Protein AF-A0A1G3PLZ7-F1 (afdb_monomer_lite)

pLDDT: mean 71.65, std 14.36, range [39.81, 92.75]

Foldseek 3Di:
DKKKKKWWWQDDDDPFTKIWIWIDDPQKIWIWIDRHNPPDTDTDDMDGHDDPDDDDDDAFDDPPDPGPPPGDIDTPDMDIDDD

Secondary structure (DSSP, 8-state):
-EEEEEEEEE-TTSS---EEEEEEETTEEEEEEESSTTS--EEEEEEE--SS----------TTS-TTSS---EEEEEEEEE-

Radius of gyration: 14.03 Å; chains: 1; bounding box: 36×24×39 Å

Sequence (83 aa):
MTNVFAVFVQHTCTNNAPILRIEKSGPVVTLSYSADNGVSFTKGMSGYFSPAQVRIGLVANEMGKPFGGDGKAHFAYIEVLEK

Structure (mmCIF, N/CA/C/O backbone):
data_AF-A0A1G3PLZ7-F1
#
_entry.id   AF-A0A1G3PLZ7-F1
#
loop_
_atom_site.group_PDB
_atom_site.id
_atom_site.type_symbol
_atom_site.label_atom_id
_atom_site.label_alt_id
_atom_site.label_comp_id
_atom_site.label_asym_id
_atom_site.label_entity_id
_atom_site.label_seq_id
_atom_site.pdbx_PDB_ins_code
_atom_site.Cartn_x
_atom_site.Cartn_y
_atom_site.Cartn_z
_atom_site.occupancy
_atom_site.B_iso_or_equiv
_atom_site.auth_seq_id
_atom_site.auth_comp_id
_atom_site.auth_asym_id
_atom_site.auth_atom_id
_atom_site.pdbx_PDB_model_num
ATOM 1 N N . MET A 1 1 ? -12.059 -0.758 16.430 1.00 47.72 1 MET A N 1
ATOM 2 C CA . MET A 1 1 ? -11.026 -1.703 15.973 1.00 47.72 1 MET A CA 1
ATOM 3 C C . MET A 1 1 ? -10.577 -1.235 14.606 1.00 47.72 1 MET A C 1
ATOM 5 O O . MET A 1 1 ? -11.419 -1.122 13.713 1.00 47.72 1 MET A O 1
ATOM 9 N N . THR A 1 2 ? -9.318 -0.822 14.505 1.00 44.44 2 THR A N 1
ATOM 10 C CA . THR A 1 2 ? -8.741 -0.223 13.299 1.00 44.44 2 THR A CA 1
ATOM 11 C C . THR A 1 2 ? -7.773 -1.243 12.730 1.00 44.44 2 THR A C 1
ATOM 13 O O . THR A 1 2 ? -6.705 -1.459 13.289 1.00 44.4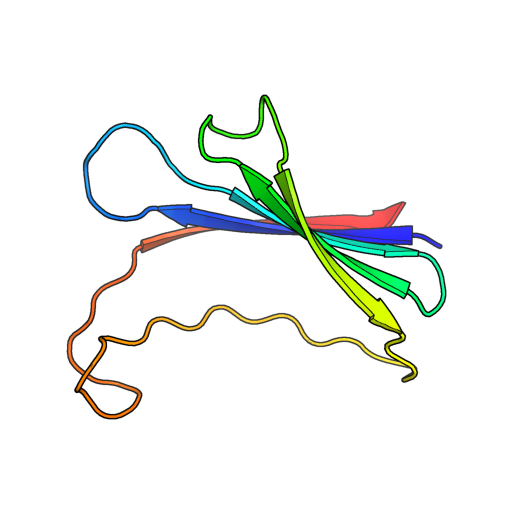4 2 THR A O 1
ATOM 16 N N . ASN A 1 3 ? -8.139 -1.878 11.622 1.00 52.38 3 ASN A N 1
ATOM 17 C CA . ASN A 1 3 ? -7.269 -2.868 10.994 1.00 52.38 3 ASN A CA 1
ATOM 18 C C . ASN A 1 3 ? -6.464 -2.165 9.904 1.00 52.38 3 ASN A C 1
ATOM 20 O O . ASN A 1 3 ? -7.038 -1.558 8.995 1.00 52.38 3 ASN A O 1
ATOM 24 N N . VAL A 1 4 ? -5.141 -2.216 10.013 1.00 49.41 4 VAL A N 1
ATOM 25 C CA . VAL A 1 4 ? -4.210 -1.644 9.044 1.00 49.41 4 VAL A CA 1
ATOM 26 C C . VAL A 1 4 ? -3.546 -2.787 8.290 1.00 49.41 4 VAL A C 1
ATOM 28 O O . VAL A 1 4 ? -3.010 -3.718 8.876 1.00 49.41 4 VAL A O 1
ATOM 31 N N . PHE A 1 5 ? -3.564 -2.717 6.969 1.00 53.44 5 PHE A N 1
ATOM 32 C CA . PHE A 1 5 ? -2.939 -3.693 6.093 1.00 53.44 5 PHE A CA 1
ATOM 33 C C . PHE A 1 5 ? -1.923 -2.955 5.227 1.00 53.44 5 PHE A C 1
ATOM 35 O O . PHE A 1 5 ? -2.274 -2.017 4.513 1.00 53.44 5 PHE A O 1
ATOM 42 N N . ALA A 1 6 ? -0.659 -3.350 5.290 1.00 48.28 6 ALA A N 1
ATOM 43 C CA . ALA A 1 6 ? 0.395 -2.811 4.44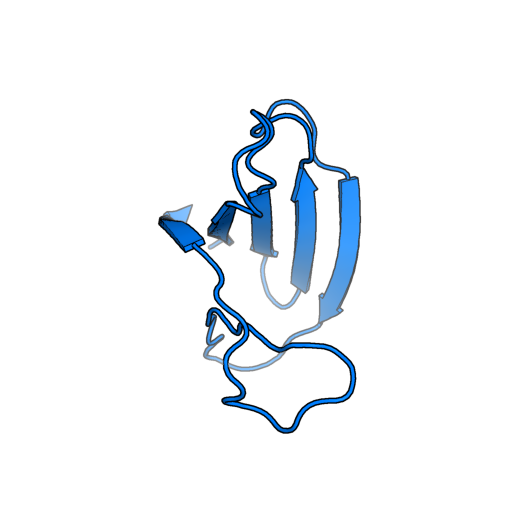6 1.00 48.28 6 ALA A CA 1
ATOM 44 C C . ALA A 1 6 ? 0.805 -3.854 3.399 1.00 48.28 6 ALA A C 1
ATOM 46 O O . ALA A 1 6 ? 1.004 -5.035 3.685 1.00 48.28 6 ALA A O 1
ATOM 47 N N . VAL A 1 7 ? 0.904 -3.398 2.160 1.00 50.94 7 VAL A N 1
ATOM 48 C CA . VAL A 1 7 ? 1.233 -4.172 0.971 1.00 50.94 7 VAL A CA 1
ATOM 49 C C . VAL A 1 7 ? 2.500 -3.583 0.363 1.00 50.94 7 VAL A C 1
ATOM 51 O O . VAL A 1 7 ? 2.526 -2.416 -0.013 1.00 50.94 7 VAL A O 1
ATOM 54 N N . PHE A 1 8 ? 3.546 -4.390 0.214 1.00 51.44 8 PHE A N 1
ATOM 55 C CA . PHE A 1 8 ? 4.825 -3.930 -0.320 1.00 51.44 8 PHE A CA 1
ATOM 56 C C . PHE A 1 8 ? 4.991 -4.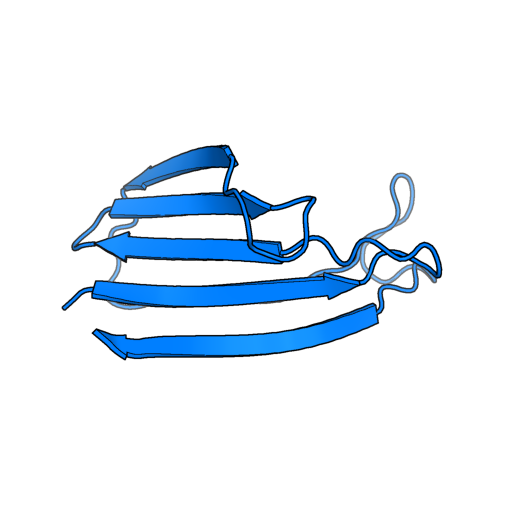429 -1.752 1.00 51.44 8 PHE A C 1
ATOM 58 O O . PHE A 1 8 ? 5.034 -5.637 -2.001 1.00 51.44 8 PHE A O 1
ATOM 65 N N . VAL A 1 9 ? 5.084 -3.499 -2.704 1.00 49.19 9 VAL A N 1
ATOM 66 C CA . VAL A 1 9 ? 5.281 -3.817 -4.122 1.00 49.19 9 VAL A CA 1
ATOM 67 C C . VAL A 1 9 ? 6.695 -3.408 -4.495 1.00 49.19 9 VAL A C 1
ATOM 69 O O . VAL A 1 9 ? 7.015 -2.229 -4.540 1.00 49.19 9 VAL A O 1
ATOM 72 N N . GLN A 1 10 ? 7.564 -4.369 -4.784 1.00 42.03 10 GLN A N 1
ATOM 73 C CA . GLN A 1 10 ? 8.893 -4.072 -5.296 1.00 42.03 10 GLN A CA 1
ATOM 74 C C . GLN A 1 10 ? 8.822 -4.008 -6.823 1.00 42.03 10 GLN A C 1
ATOM 76 O O . GLN A 1 10 ? 8.880 -5.023 -7.520 1.00 42.03 10 GLN A O 1
ATOM 81 N N . HIS A 1 11 ? 8.692 -2.797 -7.361 1.00 39.81 11 HIS A N 1
ATOM 82 C CA . HIS A 1 11 ? 8.783 -2.594 -8.801 1.00 39.81 11 HIS A CA 1
ATOM 83 C C . HIS A 1 11 ? 10.265 -2.525 -9.201 1.00 39.81 11 HIS A C 1
ATOM 85 O O . HIS A 1 11 ? 10.925 -1.516 -8.990 1.00 39.81 11 HIS A O 1
ATOM 91 N N . THR A 1 12 ? 10.783 -3.642 -9.719 1.00 44.00 12 THR A N 1
ATOM 92 C CA . THR A 1 12 ? 12.012 -3.770 -10.532 1.00 44.00 12 THR A CA 1
ATOM 93 C C . THR A 1 12 ? 13.244 -2.960 -10.089 1.00 44.00 12 THR A C 1
ATOM 95 O O . THR A 1 12 ? 13.361 -1.793 -10.430 1.00 44.00 12 THR A O 1
ATOM 98 N N . CYS A 1 13 ? 14.210 -3.633 -9.449 1.00 42.94 13 CYS A N 1
ATOM 99 C CA . CYS A 1 13 ? 15.673 -3.390 -9.428 1.00 42.94 13 CYS A CA 1
ATOM 100 C C . CYS A 1 13 ? 16.260 -1.976 -9.189 1.00 42.94 13 CYS A C 1
ATOM 102 O O . CYS A 1 13 ? 17.480 -1.850 -9.120 1.00 42.94 13 CYS A O 1
ATOM 104 N N . THR A 1 14 ? 15.464 -0.928 -9.019 1.00 48.97 14 THR A N 1
ATOM 105 C CA . THR A 1 14 ? 15.899 0.395 -8.560 1.00 48.97 14 THR A CA 1
ATOM 106 C C . THR A 1 14 ? 15.494 0.547 -7.101 1.00 48.97 14 THR A C 1
ATOM 108 O O . THR A 1 14 ? 14.375 0.191 -6.754 1.00 48.97 14 THR A O 1
ATOM 111 N N . ASN A 1 15 ? 16.399 1.040 -6.253 1.00 52.44 15 ASN A N 1
ATOM 112 C CA . ASN A 1 15 ? 16.369 1.029 -4.777 1.00 52.44 15 ASN A CA 1
ATOM 113 C C . ASN A 1 15 ? 15.133 1.617 -4.050 1.00 52.44 15 ASN A C 1
ATOM 115 O O . ASN A 1 15 ? 15.164 1.733 -2.829 1.00 52.44 15 ASN A O 1
ATOM 119 N N . ASN A 1 16 ? 14.043 1.949 -4.739 1.00 59.59 16 ASN A N 1
ATOM 120 C CA . ASN A 1 16 ? 12.801 2.388 -4.117 1.00 59.59 16 ASN A CA 1
ATOM 121 C C . ASN A 1 16 ? 11.770 1.259 -4.194 1.00 59.59 16 ASN A C 1
ATOM 123 O O . ASN A 1 16 ? 11.241 0.965 -5.263 1.00 59.59 16 ASN A O 1
ATOM 127 N N . ALA A 1 17 ? 11.483 0.627 -3.056 1.00 68.00 17 ALA A N 1
ATOM 128 C CA . ALA A 1 17 ? 10.363 -0.295 -2.908 1.00 68.00 17 ALA A CA 1
ATOM 129 C C . ALA A 1 17 ? 9.116 0.511 -2.501 1.00 68.00 17 ALA A C 1
ATOM 131 O O . ALA A 1 17 ? 9.017 0.911 -1.337 1.00 68.00 17 ALA A O 1
ATOM 132 N N . PRO A 1 18 ? 8.187 0.823 -3.426 1.00 74.31 18 PRO A N 1
ATOM 133 C CA . PRO A 1 18 ? 6.980 1.531 -3.049 1.00 74.31 18 PRO A CA 1
ATOM 134 C C . PRO A 1 18 ? 6.104 0.681 -2.122 1.00 74.31 18 PRO A C 1
ATOM 136 O O . PRO A 1 18 ? 5.924 -0.526 -2.303 1.00 74.31 18 PRO A O 1
ATOM 139 N N . ILE A 1 19 ? 5.523 1.340 -1.126 1.00 83.44 19 ILE A N 1
ATOM 140 C CA . ILE A 1 19 ? 4.605 0.719 -0.171 1.00 83.44 19 ILE A CA 1
ATOM 141 C C . ILE A 1 19 ? 3.205 1.200 -0.492 1.00 83.44 19 ILE A C 1
ATOM 143 O O . ILE A 1 19 ? 2.974 2.399 -0.591 1.00 83.44 19 ILE A O 1
ATOM 147 N N . LEU A 1 20 ? 2.259 0.280 -0.598 1.00 86.06 20 LEU A N 1
ATOM 148 C CA . LEU A 1 20 ? 0.833 0.560 -0.544 1.00 86.06 20 LEU A CA 1
ATOM 149 C C . LEU A 1 20 ? 0.339 0.285 0.876 1.00 86.06 20 LEU A C 1
ATOM 151 O O . LEU A 1 20 ? 0.648 -0.740 1.473 1.00 86.06 20 LEU A O 1
ATOM 155 N N . ARG A 1 21 ? -0.449 1.192 1.438 1.00 87.44 21 ARG A N 1
ATOM 156 C CA . ARG A 1 21 ? -1.045 1.040 2.765 1.00 87.44 21 ARG A CA 1
ATOM 157 C C . ARG A 1 21 ? -2.555 1.187 2.665 1.00 87.44 21 ARG A C 1
ATOM 159 O O . ARG A 1 21 ? -3.065 2.114 2.040 1.00 87.44 21 ARG A O 1
ATOM 166 N N . ILE A 1 22 ? -3.258 0.261 3.303 1.00 86.00 22 ILE A N 1
ATOM 167 C CA . ILE A 1 22 ? -4.711 0.192 3.389 1.00 86.00 22 ILE A CA 1
ATOM 168 C C . ILE A 1 22 ? -5.094 0.293 4.864 1.00 86.00 22 ILE A C 1
ATOM 170 O O . ILE A 1 22 ? -4.799 -0.594 5.657 1.00 86.00 22 ILE A O 1
ATOM 174 N N . GLU A 1 23 ? -5.764 1.368 5.254 1.00 86.00 23 GLU A N 1
ATOM 175 C CA . GLU A 1 23 ? -6.199 1.592 6.634 1.00 86.00 23 GLU A CA 1
ATOM 176 C C . GLU A 1 23 ? -7.716 1.517 6.713 1.00 86.00 23 GLU A C 1
ATOM 178 O O . GLU A 1 23 ? -8.409 2.254 6.011 1.00 86.00 23 GLU A O 1
ATOM 183 N N . LYS A 1 24 ? -8.246 0.652 7.581 1.00 81.31 24 LYS A N 1
ATOM 184 C CA . LYS A 1 24 ? -9.680 0.561 7.848 1.00 81.31 24 LYS A CA 1
ATOM 185 C C . LYS A 1 24 ? -9.998 1.116 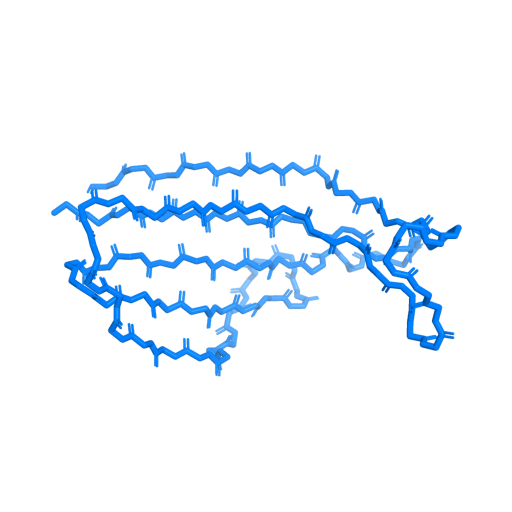9.231 1.00 81.31 24 LYS A C 1
ATOM 187 O O . LYS A 1 24 ? -9.614 0.524 10.234 1.00 81.31 24 LY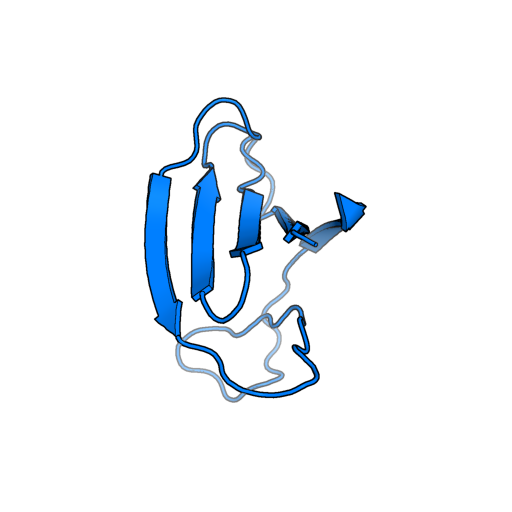S A O 1
ATOM 192 N N . SER A 1 25 ? -10.777 2.194 9.282 1.00 83.31 25 SER A N 1
ATOM 193 C CA . SER A 1 25 ? -11.322 2.772 10.513 1.00 83.31 25 SER A CA 1
ATOM 194 C C . SER A 1 25 ? -12.849 2.771 10.446 1.00 83.31 25 SER A C 1
ATOM 196 O O . SER A 1 25 ? -13.459 3.518 9.679 1.00 83.31 25 SER A O 1
ATOM 198 N N . GLY A 1 26 ? -13.487 1.873 11.203 1.00 82.00 26 GLY A N 1
ATOM 199 C CA . GLY A 1 26 ? -14.935 1.664 11.103 1.00 82.00 26 GLY A CA 1
ATOM 200 C C . GLY A 1 26 ? -15.345 1.267 9.672 1.00 82.00 26 GLY A C 1
ATOM 201 O O . GLY A 1 26 ? -14.768 0.311 9.144 1.00 82.00 26 GLY A O 1
ATOM 202 N N . PRO A 1 27 ? -16.318 1.949 9.034 1.00 82.12 27 PRO A N 1
ATOM 203 C CA . PRO A 1 27 ? -16.718 1.681 7.650 1.00 82.12 27 PRO A CA 1
ATOM 204 C C . PRO A 1 27 ? -15.804 2.347 6.612 1.00 82.12 27 PRO A C 1
ATOM 206 O O . PRO A 1 27 ? -16.015 2.167 5.418 1.00 82.12 27 PRO A O 1
ATOM 209 N N . VAL A 1 28 ? -14.821 3.147 7.027 1.00 85.75 28 VAL A N 1
ATOM 210 C CA . VAL A 1 28 ? -13.964 3.897 6.106 1.00 85.75 28 VAL A CA 1
ATOM 211 C C . VAL A 1 28 ? -12.698 3.101 5.820 1.00 85.75 28 VAL A C 1
ATOM 213 O O . VAL A 1 28 ? -12.018 2.665 6.747 1.00 85.75 28 VAL A O 1
ATOM 216 N N . VAL A 1 29 ? -12.365 2.950 4.539 1.00 86.00 29 VAL A N 1
ATOM 217 C CA . VAL A 1 29 ? -11.081 2.423 4.066 1.00 86.00 29 VAL A CA 1
ATOM 218 C C . VAL A 1 29 ? -10.324 3.541 3.360 1.00 86.00 29 VAL A C 1
ATOM 220 O O . VAL A 1 29 ? -10.874 4.231 2.501 1.00 86.00 29 VAL A O 1
ATOM 223 N N . THR A 1 30 ? -9.057 3.717 3.720 1.00 88.12 30 THR A N 1
ATOM 224 C CA . THR A 1 30 ? -8.142 4.680 3.107 1.00 88.12 30 THR A CA 1
ATOM 225 C C . THR A 1 30 ? -6.981 3.947 2.458 1.00 88.12 30 THR A C 1
ATOM 227 O O . THR A 1 30 ? -6.368 3.083 3.073 1.00 88.12 30 THR A O 1
ATOM 230 N N . LEU A 1 31 ? -6.682 4.316 1.218 1.00 89.25 31 LEU A N 1
ATOM 231 C CA . LEU A 1 31 ? -5.520 3.884 0.459 1.00 89.25 31 LEU A CA 1
ATOM 232 C C . LEU A 1 31 ? -4.491 5.013 0.458 1.00 89.25 31 LEU A C 1
ATOM 234 O O . LEU A 1 31 ? -4.793 6.145 0.068 1.00 89.25 31 LEU A O 1
ATOM 238 N N . SER A 1 32 ? -3.270 4.702 0.867 1.00 91.00 32 SER A N 1
ATOM 239 C CA . SER A 1 32 ? -2.108 5.577 0.753 1.00 91.00 32 SER A CA 1
ATOM 240 C C . SER A 1 32 ? -0.933 4.823 0.141 1.00 91.00 32 SER A C 1
ATOM 242 O O . SER A 1 32 ? -0.926 3.593 0.089 1.00 91.00 32 SER A O 1
ATOM 244 N N . TYR A 1 33 ? 0.046 5.559 -0.369 1.00 88.12 33 TYR A N 1
ATOM 245 C CA . TYR A 1 33 ? 1.266 4.980 -0.911 1.00 88.12 33 TYR A CA 1
ATOM 246 C C . TYR A 1 33 ? 2.496 5.770 -0.474 1.00 88.12 33 TYR A C 1
ATOM 248 O O . TYR A 1 33 ? 2.414 6.969 -0.216 1.00 88.12 33 TYR A O 1
ATOM 256 N N . SER A 1 34 ? 3.636 5.099 -0.415 1.00 86.81 34 SER A N 1
ATOM 257 C CA . SER A 1 34 ? 4.948 5.678 -0.150 1.00 86.81 34 SER A CA 1
ATOM 258 C C . SER A 1 34 ? 5.884 5.317 -1.294 1.00 86.81 34 SER A C 1
ATOM 260 O O . SER A 1 34 ? 5.927 4.163 -1.714 1.00 86.81 34 SER A O 1
ATOM 262 N N . ALA A 1 35 ? 6.630 6.300 -1.793 1.00 85.56 35 ALA A N 1
ATOM 263 C CA . ALA A 1 35 ? 7.707 6.094 -2.764 1.00 85.56 35 ALA A CA 1
ATOM 264 C C . ALA A 1 35 ? 9.100 6.073 -2.104 1.00 85.56 35 ALA A C 1
ATOM 266 O O . ALA A 1 35 ? 10.094 5.799 -2.771 1.00 85.56 35 ALA A O 1
ATOM 267 N N . ASP A 1 36 ? 9.163 6.365 -0.803 1.00 84.25 36 ASP A N 1
ATOM 268 C CA . ASP A 1 36 ? 10.369 6.564 0.003 1.00 84.25 36 ASP A CA 1
ATOM 269 C C . ASP A 1 36 ? 10.492 5.510 1.118 1.00 84.25 36 ASP A C 1
ATOM 271 O O . ASP A 1 36 ? 10.941 5.798 2.225 1.00 84.25 36 ASP A O 1
ATOM 275 N N . ASN A 1 37 ? 10.081 4.271 0.822 1.00 78.62 37 ASN A N 1
ATOM 276 C CA . ASN A 1 37 ? 10.191 3.118 1.722 1.00 78.62 37 ASN A CA 1
ATOM 277 C C . ASN A 1 37 ? 9.546 3.336 3.109 1.00 78.62 37 ASN A C 1
ATOM 279 O O . ASN A 1 37 ? 10.047 2.890 4.139 1.00 78.62 37 ASN A O 1
ATOM 283 N N . GLY A 1 38 ? 8.412 4.029 3.138 1.00 81.00 38 GLY A N 1
ATOM 284 C CA . GLY A 1 38 ? 7.569 4.189 4.320 1.00 81.00 38 GLY A CA 1
ATOM 285 C C . GLY A 1 38 ? 7.870 5.408 5.174 1.00 81.00 38 GLY A C 1
ATOM 286 O O . GLY A 1 38 ? 7.261 5.545 6.235 1.00 81.00 38 GLY A O 1
ATOM 287 N N . VAL A 1 39 ? 8.760 6.297 4.728 1.00 85.31 39 VAL A N 1
ATOM 288 C CA . VAL A 1 39 ? 9.044 7.551 5.434 1.00 85.31 39 VAL A CA 1
ATOM 289 C C . VAL A 1 39 ? 7.855 8.507 5.330 1.00 85.31 39 VAL A C 1
ATOM 291 O O . VAL A 1 39 ? 7.406 9.040 6.345 1.00 85.31 39 VAL A O 1
ATOM 294 N N . SER A 1 40 ? 7.290 8.684 4.135 1.00 89.25 40 SER A N 1
ATOM 295 C CA . SER A 1 40 ? 6.102 9.505 3.913 1.00 89.25 40 SER A CA 1
ATOM 296 C C . SER A 1 40 ? 5.023 8.747 3.147 1.00 89.25 40 SER A C 1
ATOM 298 O O . SER A 1 40 ? 5.296 7.919 2.279 1.00 89.25 40 SER A O 1
ATOM 300 N N . PHE A 1 41 ? 3.762 9.027 3.485 1.00 88.25 41 PHE A N 1
ATOM 301 C CA . PHE A 1 41 ? 2.603 8.429 2.828 1.00 88.25 41 PHE A CA 1
ATOM 302 C C . PHE A 1 41 ? 1.752 9.512 2.182 1.00 88.25 41 PHE A C 1
ATOM 304 O O . PHE A 1 41 ? 1.227 10.401 2.850 1.00 88.25 41 PHE A O 1
ATOM 311 N N . THR A 1 42 ? 1.578 9.398 0.871 1.00 92.75 42 THR A N 1
ATOM 312 C CA . THR A 1 42 ? 0.644 10.214 0.106 1.00 92.75 42 THR A CA 1
ATOM 313 C C . THR A 1 42 ? -0.714 9.523 0.095 1.00 92.75 42 THR A C 1
ATOM 315 O O . THR A 1 42 ? -0.825 8.341 -0.241 1.00 92.75 42 THR A O 1
ATOM 318 N N . LYS A 1 43 ? -1.770 10.247 0.475 1.00 92.25 43 LYS A N 1
ATOM 319 C CA . LYS A 1 43 ? -3.141 9.730 0.423 1.00 92.25 43 LYS A CA 1
ATOM 320 C C . LYS A 1 43 ? -3.588 9.626 -1.036 1.00 92.25 43 LYS A C 1
ATOM 322 O O . LYS A 1 43 ? -3.605 10.628 -1.741 1.00 92.25 43 LYS A O 1
ATOM 327 N N . GLY A 1 44 ? -3.975 8.426 -1.462 1.00 89.00 44 GLY A N 1
ATOM 328 C CA . GLY A 1 44 ? -4.509 8.181 -2.800 1.00 89.00 44 GLY A CA 1
ATOM 329 C C . GLY A 1 44 ? -6.029 8.319 -2.839 1.00 89.00 44 GLY A C 1
ATOM 330 O O . GLY A 1 44 ? -6.568 9.165 -3.544 1.00 89.00 44 GLY A O 1
ATOM 331 N N . MET A 1 45 ? -6.737 7.501 -2.056 1.00 88.19 45 MET A N 1
ATOM 332 C CA . MET A 1 45 ? -8.203 7.429 -2.078 1.00 88.19 45 MET A CA 1
ATOM 333 C C . MET A 1 45 ? -8.761 7.116 -0.687 1.00 88.19 45 MET A C 1
ATOM 335 O O . MET A 1 45 ? -8.111 6.454 0.116 1.00 88.19 45 MET A O 1
ATOM 339 N N . SER A 1 46 ? -9.984 7.561 -0.395 1.00 88.56 46 SER A N 1
ATOM 340 C CA . SER A 1 46 ? -10.759 7.082 0.756 1.00 88.56 46 SER A CA 1
ATOM 341 C C . SER A 1 46 ? -12.199 6.809 0.351 1.00 88.56 46 SER A C 1
ATOM 343 O O . SER A 1 46 ? -12.781 7.606 -0.383 1.00 88.56 46 SER A O 1
ATOM 345 N N . GLY A 1 47 ? -12.771 5.715 0.847 1.00 85.69 47 GLY A N 1
ATOM 346 C CA . GLY A 1 47 ? -14.141 5.313 0.546 1.00 85.69 47 GLY A CA 1
ATOM 347 C C . GLY A 1 47 ? -14.819 4.621 1.721 1.00 85.69 47 GLY A C 1
ATOM 348 O O . GLY A 1 47 ? -14.161 4.117 2.633 1.00 85.69 47 GLY A O 1
ATOM 349 N N . TYR A 1 48 ? -16.149 4.595 1.686 1.00 84.19 48 TYR A N 1
ATOM 350 C CA . TYR A 1 48 ? -16.952 3.810 2.615 1.00 84.19 48 TYR A CA 1
ATOM 351 C C . TYR A 1 48 ? -17.107 2.392 2.070 1.00 84.19 48 TYR A C 1
ATOM 353 O O . TYR A 1 48 ? -17.692 2.183 1.011 1.00 84.19 48 TYR A O 1
ATOM 361 N N . PHE A 1 49 ? -16.595 1.417 2.810 1.00 78.38 49 PHE A N 1
ATOM 362 C CA . PHE A 1 49 ? -16.781 -0.000 2.545 1.00 78.38 49 PHE A CA 1
ATOM 363 C C . PHE A 1 49 ? -17.644 -0.581 3.658 1.00 78.38 49 PHE A C 1
ATOM 365 O O . PHE A 1 49 ? -17.168 -0.865 4.757 1.00 78.38 49 PHE A O 1
ATOM 372 N N . SER A 1 50 ? -18.930 -0.755 3.359 1.00 66.94 50 SER A N 1
ATOM 373 C CA . SER A 1 50 ? -19.848 -1.513 4.209 1.00 66.94 50 SER A CA 1
ATOM 374 C C . SER A 1 50 ? -19.943 -2.945 3.667 1.00 66.94 50 SER A C 1
ATOM 376 O O . SER A 1 50 ? -20.716 -3.221 2.747 1.00 66.94 50 SER A O 1
ATOM 378 N N . PRO A 1 51 ? -19.058 -3.836 4.142 1.00 63.94 51 PRO A N 1
ATOM 379 C CA . PRO A 1 51 ? -19.522 -5.140 4.621 1.00 63.94 51 PRO A CA 1
ATOM 380 C C . PRO A 1 51 ? -18.770 -5.616 5.884 1.00 63.94 51 PRO A C 1
ATOM 382 O O . PRO A 1 51 ? -17.772 -5.033 6.308 1.00 63.94 51 PRO A O 1
ATOM 385 N N . ALA A 1 52 ? -19.227 -6.730 6.469 1.00 61.69 52 ALA A N 1
ATOM 386 C CA . ALA A 1 52 ? -18.601 -7.391 7.623 1.00 61.69 52 ALA A CA 1
ATOM 387 C C . ALA A 1 52 ? -17.180 -7.945 7.348 1.00 61.69 52 ALA A C 1
ATOM 389 O O . ALA A 1 52 ? -16.461 -8.269 8.29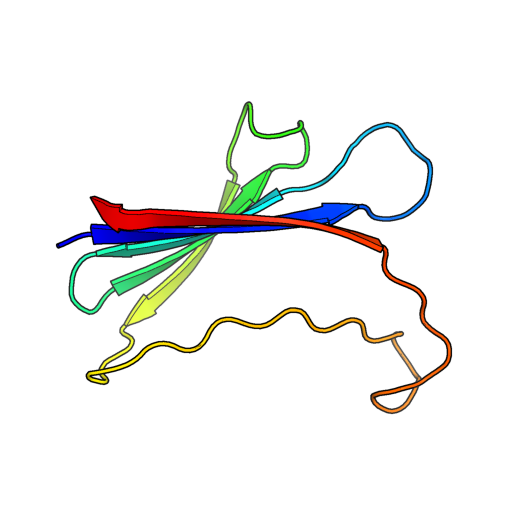0 1.00 61.69 52 ALA A O 1
ATOM 390 N N . GLN A 1 53 ? -16.757 -8.040 6.078 1.00 65.19 53 GLN A N 1
ATOM 391 C CA . GLN A 1 53 ? -15.438 -8.534 5.665 1.00 65.19 53 GLN A CA 1
ATOM 392 C C . GLN A 1 53 ? -14.835 -7.684 4.542 1.00 65.19 53 GLN A C 1
ATOM 394 O O . GLN A 1 53 ? -15.511 -7.349 3.571 1.00 65.19 53 GLN A O 1
ATOM 399 N N . VAL A 1 54 ? -13.536 -7.396 4.651 1.00 69.06 54 VAL A N 1
ATOM 400 C CA . VAL A 1 54 ? -12.715 -6.784 3.597 1.00 69.06 54 VAL A CA 1
ATOM 401 C C . VAL A 1 54 ? -11.690 -7.818 3.149 1.00 69.06 54 VAL A C 1
ATOM 403 O O . VAL A 1 54 ? -11.027 -8.426 3.985 1.00 69.06 54 VAL A O 1
ATOM 406 N N . ARG A 1 55 ? -11.573 -8.033 1.835 1.00 74.56 55 ARG A N 1
ATOM 407 C CA . ARG A 1 55 ? -10.530 -8.878 1.240 1.00 74.56 55 ARG A CA 1
ATOM 408 C C . ARG A 1 55 ? -9.473 -7.989 0.615 1.00 74.56 55 ARG A C 1
ATOM 410 O O . ARG A 1 55 ? -9.806 -7.028 -0.073 1.00 74.56 55 ARG A O 1
ATOM 417 N N . ILE A 1 56 ? -8.217 -8.331 0.852 1.00 76.31 56 ILE A N 1
ATOM 418 C CA . ILE A 1 56 ? -7.062 -7.623 0.312 1.00 76.31 56 ILE A CA 1
ATOM 419 C C . ILE A 1 56 ? -6.237 -8.645 -0.453 1.00 76.31 56 ILE A C 1
ATOM 421 O O . ILE A 1 56 ? -6.021 -9.756 0.026 1.00 76.31 56 ILE A O 1
ATOM 425 N N . GLY A 1 57 ? -5.833 -8.280 -1.664 1.00 75.06 57 GLY A N 1
ATOM 426 C CA . GLY A 1 57 ? -5.084 -9.145 -2.561 1.00 75.06 57 GLY A CA 1
ATOM 427 C C . GLY A 1 57 ? -4.092 -8.345 -3.388 1.00 75.06 57 GLY A C 1
ATOM 428 O O . GLY A 1 57 ? -4.241 -7.134 -3.559 1.00 75.06 57 GLY A O 1
ATOM 429 N N . LEU A 1 58 ? -3.077 -9.043 -3.888 1.00 77.12 58 LEU A N 1
ATOM 430 C CA . LEU A 1 58 ? -2.049 -8.493 -4.761 1.00 77.12 58 LEU A CA 1
ATOM 431 C C . LEU A 1 58 ? -2.346 -8.921 -6.188 1.00 77.12 58 LEU A C 1
ATOM 433 O O . LEU A 1 58 ? -2.574 -10.102 -6.444 1.00 77.12 58 LEU A O 1
ATOM 437 N N . VAL A 1 59 ? -2.348 -7.960 -7.106 1.00 75.06 59 VAL A N 1
ATOM 438 C CA . VAL A 1 59 ? -2.585 -8.220 -8.525 1.00 75.06 59 VAL A CA 1
ATOM 439 C C . VAL A 1 59 ? -1.491 -7.536 -9.324 1.00 75.06 59 VAL A C 1
ATOM 441 O O . VAL A 1 59 ? -1.278 -6.333 -9.194 1.00 75.06 59 VAL A O 1
ATOM 444 N N . ALA A 1 60 ? -0.805 -8.314 -10.152 1.00 74.00 60 ALA A N 1
ATOM 445 C CA . ALA A 1 60 ? 0.088 -7.813 -11.181 1.00 74.00 60 ALA A CA 1
ATOM 446 C C . ALA A 1 60 ? -0.643 -7.893 -12.521 1.00 74.00 60 ALA A C 1
ATOM 448 O O . ALA A 1 60 ? -1.190 -8.941 -12.864 1.00 74.00 60 ALA A O 1
ATOM 449 N N . ASN A 1 61 ? -0.677 -6.789 -13.261 1.00 70.88 61 ASN A N 1
ATOM 450 C CA . ASN A 1 61 ? -1.203 -6.773 -14.617 1.00 70.88 61 ASN A CA 1
ATOM 451 C C . ASN A 1 61 ? -0.324 -5.888 -15.499 1.00 70.88 61 ASN A C 1
ATOM 453 O O . ASN A 1 61 ? 0.124 -4.827 -15.068 1.00 70.88 61 ASN A O 1
ATOM 457 N N . GLU A 1 62 ? -0.098 -6.319 -16.733 1.00 72.75 62 GLU A N 1
ATOM 458 C CA . GLU A 1 62 ? 0.645 -5.557 -17.731 1.00 72.75 62 GLU A CA 1
ATOM 459 C C . GLU A 1 62 ? -0.353 -4.783 -18.599 1.00 72.75 62 GLU A C 1
ATOM 461 O O . GLU A 1 62 ? -1.299 -5.361 -19.140 1.00 72.75 62 GLU A O 1
ATOM 466 N N . MET A 1 63 ? -0.178 -3.462 -18.722 1.00 69.06 63 MET A N 1
ATOM 467 C CA . MET A 1 63 ? -1.073 -2.654 -19.554 1.00 69.06 63 MET A CA 1
ATOM 468 C C . MET A 1 63 ? -1.060 -3.151 -21.002 1.00 69.06 63 MET A C 1
ATOM 470 O O . MET A 1 63 ? -0.003 -3.362 -21.587 1.00 69.06 63 MET A O 1
ATOM 474 N N . GLY A 1 64 ? -2.248 -3.311 -21.588 1.00 69.50 64 GLY A N 1
ATOM 475 C CA . GLY A 1 64 ? -2.395 -3.808 -22.957 1.00 69.50 64 GLY A CA 1
ATOM 476 C C . GLY A 1 64 ? -2.348 -5.332 -23.091 1.00 69.50 64 GLY A C 1
ATOM 477 O O . GLY A 1 64 ? -2.497 -5.830 -24.205 1.00 69.50 64 GLY A O 1
ATOM 478 N N . LYS A 1 65 ? -2.206 -6.081 -21.988 1.00 66.19 65 LYS A N 1
ATOM 479 C CA . LYS A 1 65 ? -2.350 -7.542 -21.972 1.00 66.19 65 LYS A CA 1
ATOM 480 C C . LYS A 1 65 ? -3.568 -7.983 -21.151 1.00 66.19 65 LYS A C 1
ATOM 482 O O . LYS A 1 65 ? -4.001 -7.263 -20.248 1.00 66.19 65 LYS A O 1
ATOM 487 N N . PRO A 1 66 ? -4.156 -9.153 -21.465 1.00 67.44 66 PRO A N 1
ATOM 488 C CA . PRO A 1 66 ? -5.158 -9.763 -20.602 1.00 67.44 66 PRO A CA 1
ATOM 489 C C . PRO A 1 66 ? -4.558 -10.095 -19.228 1.00 67.44 66 PRO A C 1
ATOM 491 O O . PRO A 1 66 ? -3.356 -10.341 -19.101 1.00 67.44 66 PRO A O 1
ATOM 494 N N . PHE A 1 67 ? -5.416 -10.132 -18.204 1.00 61.50 67 PHE A N 1
ATOM 495 C CA . PHE A 1 67 ? -5.033 -10.579 -16.864 1.00 61.50 67 PHE A CA 1
ATOM 496 C C . PHE A 1 67 ? -4.337 -11.945 -16.935 1.00 61.50 67 PHE A C 1
ATOM 498 O O . PHE A 1 67 ? -4.875 -12.882 -17.523 1.00 61.50 67 PHE A O 1
ATOM 505 N N . GLY A 1 68 ? -3.154 -12.051 -16.325 1.00 54.94 68 GLY A N 1
ATOM 506 C CA . GLY A 1 68 ? -2.327 -13.261 -16.371 1.00 54.94 68 GLY A CA 1
ATOM 507 C C . GLY A 1 68 ? -1.287 -13.301 -17.497 1.00 54.94 68 GLY A C 1
ATOM 508 O O . GLY A 1 68 ? -0.693 -14.352 -17.713 1.00 54.94 68 GLY A O 1
ATOM 509 N N . GLY A 1 69 ? -1.052 -12.191 -18.209 1.00 57.34 69 GLY A N 1
ATOM 510 C CA . GLY A 1 69 ? 0.109 -12.060 -19.098 1.00 57.34 69 GLY A CA 1
ATOM 511 C C . GLY A 1 69 ? 1.454 -12.157 -18.356 1.00 57.34 69 GLY A C 1
ATOM 512 O O . GLY A 1 69 ? 1.498 -12.120 -17.129 1.00 57.34 69 GLY A O 1
ATOM 513 N N . ASP A 1 70 ? 2.565 -12.221 -19.098 1.00 65.38 70 ASP A N 1
ATOM 514 C CA . ASP A 1 70 ? 3.932 -12.433 -18.567 1.00 65.38 70 ASP A CA 1
ATOM 515 C C . ASP A 1 70 ? 4.492 -11.297 -17.683 1.00 65.38 70 ASP A C 1
ATOM 517 O O . ASP A 1 70 ? 5.684 -11.286 -17.356 1.00 65.38 70 ASP A O 1
ATOM 521 N N . GLY A 1 71 ? 3.662 -10.322 -17.309 1.00 62.56 71 GLY A N 1
ATOM 522 C CA . GLY A 1 71 ? 4.028 -9.219 -16.432 1.00 62.56 71 GLY A CA 1
ATOM 523 C C . GLY A 1 71 ? 4.501 -9.740 -15.077 1.00 62.56 71 GLY A C 1
ATOM 524 O O . GLY A 1 71 ? 3.710 -10.199 -14.255 1.00 62.56 71 GLY A O 1
ATOM 525 N N . LYS A 1 72 ? 5.810 -9.656 -14.828 1.00 69.56 72 LYS A N 1
ATOM 526 C CA . LYS A 1 72 ? 6.415 -10.052 -13.553 1.00 69.56 72 LYS A CA 1
ATOM 527 C C . LYS A 1 72 ? 6.352 -8.882 -12.578 1.00 69.56 72 LYS A C 1
ATOM 529 O O . LYS A 1 72 ? 6.915 -7.826 -12.848 1.00 69.56 72 LYS A O 1
ATOM 534 N N . ALA A 1 73 ? 5.728 -9.091 -11.424 1.00 70.25 73 ALA A N 1
ATOM 535 C CA . ALA A 1 73 ? 5.841 -8.193 -10.280 1.00 70.25 73 ALA A CA 1
ATOM 536 C C . ALA A 1 73 ? 6.448 -8.953 -9.104 1.00 70.25 73 ALA A C 1
ATOM 538 O O . ALA A 1 73 ? 6.091 -10.105 -8.853 1.00 70.25 73 ALA A O 1
ATOM 539 N N . HIS A 1 74 ? 7.364 -8.311 -8.384 1.00 72.94 74 HIS A N 1
ATOM 540 C CA . HIS A 1 74 ? 7.898 -8.850 -7.143 1.00 72.94 74 HIS A CA 1
ATOM 541 C C . HIS A 1 74 ? 7.197 -8.156 -5.980 1.00 72.94 74 HIS A C 1
ATOM 543 O O . HIS A 1 74 ? 7.180 -6.931 -5.882 1.00 72.94 74 HIS A O 1
ATOM 549 N N . PHE A 1 75 ? 6.607 -8.944 -5.093 1.00 74.19 75 PHE A N 1
ATOM 550 C CA . PHE A 1 75 ? 6.023 -8.452 -3.853 1.00 74.19 75 PHE A CA 1
ATOM 551 C C . PHE A 1 75 ? 6.937 -8.896 -2.723 1.00 74.19 75 PHE A C 1
ATOM 553 O O . PHE A 1 75 ? 7.206 -10.088 -2.592 1.00 74.19 75 PHE A O 1
ATOM 560 N N . ALA A 1 76 ? 7.465 -7.942 -1.958 1.00 74.94 76 ALA A N 1
ATOM 561 C CA . ALA A 1 76 ? 8.463 -8.252 -0.940 1.00 74.94 76 ALA A CA 1
ATOM 562 C C . ALA A 1 76 ? 7.815 -8.955 0.261 1.00 74.94 76 ALA A C 1
ATOM 564 O O . ALA A 1 76 ? 8.258 -10.025 0.668 1.00 74.94 76 ALA A O 1
ATOM 565 N N . TYR A 1 77 ? 6.749 -8.365 0.808 1.00 74.12 77 TYR A N 1
ATOM 566 C CA . TYR A 1 77 ? 5.983 -8.926 1.917 1.00 74.12 77 TYR A CA 1
ATOM 567 C C . TYR A 1 77 ? 4.595 -8.279 2.033 1.00 74.12 77 TYR A C 1
ATOM 569 O O . TYR A 1 77 ? 4.299 -7.256 1.409 1.00 74.12 77 TYR A O 1
ATOM 577 N N . ILE A 1 78 ? 3.736 -8.895 2.846 1.00 77.75 78 ILE A N 1
ATOM 578 C CA . ILE A 1 78 ? 2.474 -8.321 3.317 1.00 77.75 78 ILE A CA 1
ATOM 579 C C . ILE A 1 78 ? 2.567 -8.266 4.835 1.00 77.75 78 ILE A C 1
ATOM 581 O O . ILE A 1 78 ? 2.890 -9.269 5.468 1.00 77.75 78 ILE A O 1
ATOM 585 N N . GLU A 1 79 ? 2.268 -7.108 5.406 1.00 79.81 79 GLU A N 1
ATOM 586 C CA . GLU A 1 79 ? 2.206 -6.927 6.850 1.00 79.81 79 GLU A CA 1
ATOM 587 C C . GLU A 1 79 ? 0.775 -6.564 7.246 1.00 79.81 79 GLU A C 1
ATOM 589 O O . GLU A 1 79 ? 0.170 -5.645 6.690 1.00 79.81 79 GLU A O 1
ATOM 594 N N . VAL A 1 80 ? 0.218 -7.304 8.203 1.00 76.44 80 VAL A N 1
ATOM 595 C CA . VAL A 1 80 ? -1.116 -7.045 8.749 1.00 76.44 80 VAL A CA 1
ATOM 596 C C . VAL A 1 80 ? -0.954 -6.591 10.189 1.00 76.44 80 VAL A C 1
ATOM 598 O O . VAL A 1 80 ? -0.447 -7.332 11.026 1.00 76.44 80 VAL A O 1
ATOM 601 N N . LEU A 1 81 ? -1.379 -5.361 10.458 1.00 72.94 81 LEU A N 1
ATOM 602 C CA . LEU A 1 81 ? -1.306 -4.714 11.757 1.00 72.94 81 LEU A CA 1
ATOM 603 C C . LEU A 1 81 ? -2.728 -4.509 12.284 1.00 72.94 81 LEU A C 1
ATOM 605 O O . LEU A 1 81 ? -3.470 -3.647 11.809 1.00 72.94 81 LEU A O 1
ATOM 609 N N . GLU A 1 82 ? -3.115 -5.290 13.284 1.00 66.50 82 GLU A N 1
ATOM 610 C CA . GLU A 1 82 ? -4.365 -5.076 14.013 1.00 66.50 82 GLU A CA 1
ATOM 611 C C . GLU A 1 82 ? -4.114 -4.094 15.170 1.00 66.50 82 GLU A C 1
ATOM 613 O O . GLU A 1 82 ? -3.190 -4.291 15.961 1.00 66.50 82 GLU A O 1
ATOM 618 N N . LYS A 1 83 ? -4.900 -3.010 15.241 1.00 57.44 83 LYS A N 1
ATOM 619 C CA . LYS A 1 83 ? -4.907 -2.053 16.359 1.00 57.44 83 LYS A CA 1
ATOM 620 C C . LYS A 1 83 ? -6.256 -2.024 17.078 1.00 57.44 83 LYS A C 1
ATOM 622 O O . LYS A 1 83 ? -7.321 -1.910 16.412 1.00 57.44 83 LYS A O 1
#